Protein AF-A0A7S1EQN3-F1 (afdb_monomer_lite)

Secondary structure (DSSP, 8-state):
------HHHHHHHHHHHHHHHHHHHHHHHHHHTTSS-TTHHHHHS-HHHHHHHHHHHHHS------------------------------------S----HHHHHHHHHHHHHH--GGGHHHHHHHHT-TTT--HHHHHHHHHHHHHHHHHHHHHHHHHHHHHHHH--

Organism: NCBI:txid708627

pLDDT: mean 71.47, std 18.08, range [39.03, 96.0]

Radius of gyration: 30.52 Å; chains: 1; bounding box: 45×61×103 Å

Sequence (169 aa):
GRSRLPGNEIQSRREQLASKVTTELQEEKKMISREGDPDFWTRVIPVEEQENAIASELYIGRRQRNRTKIFGMSDVEETGERSTGRQRRQVNTTGKAYSSSMKDTRALIKSFRKFGTWDRIADILNDADLTEVFEKSEAVRILKEAYAEAEQALVRFDQEAAEKNAGDA

Structure (mmCIF, N/CA/C/O backbone):
data_AF-A0A7S1EQN3-F1
#
_entry.id   AF-A0A7S1EQN3-F1
#
loop_
_atom_site.group_PDB
_atom_site.id
_atom_site.type_symbol
_atom_site.label_atom_id
_atom_site.label_alt_id
_atom_site.label_comp_id
_atom_site.label_asym_id
_atom_site.label_entity_id
_atom_site.label_seq_id
_atom_site.pdbx_PDB_ins_code
_atom_site.Cartn_x
_atom_site.Cartn_y
_atom_site.Cartn_z
_atom_site.occupancy
_atom_site.B_iso_or_equiv
_atom_site.auth_seq_id
_atom_site.auth_comp_id
_atom_site.auth_asym_id
_atom_site.auth_atom_id
_atom_site.pdbx_PDB_model_num
ATOM 1 N N . GLY A 1 1 ? -3.578 10.537 67.014 1.00 39.94 1 GLY A N 1
ATOM 2 C CA . GLY A 1 1 ? -2.739 9.375 67.363 1.00 39.94 1 GLY A CA 1
ATOM 3 C C . GLY A 1 1 ? -2.548 8.517 66.132 1.00 39.94 1 GLY A C 1
ATOM 4 O O . GLY A 1 1 ? -3.533 8.200 65.482 1.00 39.94 1 GLY A O 1
ATOM 5 N N . ARG A 1 2 ? -1.303 8.201 65.759 1.00 48.19 2 ARG A N 1
ATOM 6 C CA . ARG A 1 2 ? -1.013 7.279 64.650 1.00 48.19 2 ARG A CA 1
ATOM 7 C C . ARG A 1 2 ? -1.133 5.848 65.177 1.00 48.19 2 ARG A C 1
ATOM 9 O O . ARG A 1 2 ? -0.262 5.410 65.923 1.00 48.19 2 ARG A O 1
ATOM 16 N N . SER A 1 3 ? -2.220 5.163 64.821 1.00 51.78 3 SER A N 1
ATOM 17 C CA . SER A 1 3 ? -2.428 3.748 65.144 1.00 51.78 3 SER A CA 1
ATOM 18 C C . SER A 1 3 ? -1.368 2.912 64.429 1.00 51.78 3 SER A C 1
ATOM 20 O O . SER A 1 3 ? -1.343 2.846 63.201 1.00 51.78 3 SER A O 1
ATOM 22 N N . ARG A 1 4 ? -0.449 2.321 65.197 1.00 59.97 4 ARG A N 1
ATOM 23 C CA . ARG A 1 4 ? 0.469 1.292 64.705 1.00 59.97 4 ARG A CA 1
ATOM 24 C C . ARG A 1 4 ? -0.335 -0.002 64.634 1.00 59.97 4 ARG A C 1
ATOM 26 O O . ARG A 1 4 ? -0.789 -0.476 65.670 1.00 59.97 4 ARG A O 1
ATOM 33 N N . LEU A 1 5 ? -0.541 -0.531 63.429 1.00 57.53 5 LEU A N 1
ATOM 34 C CA . LEU A 1 5 ? -1.134 -1.857 63.261 1.00 57.53 5 LEU A CA 1
ATOM 35 C C . LEU A 1 5 ? -0.257 -2.893 63.992 1.00 57.53 5 LEU A C 1
ATOM 37 O O . LEU A 1 5 ? 0.975 -2.777 63.942 1.00 57.53 5 LEU A O 1
ATOM 41 N N . PRO A 1 6 ? -0.857 -3.866 64.698 1.00 59.28 6 PRO A N 1
ATOM 42 C CA . PRO A 1 6 ? -0.114 -4.878 65.437 1.00 59.28 6 PRO A CA 1
ATOM 43 C C . PRO A 1 6 ? 0.750 -5.701 64.471 1.00 59.28 6 PRO A C 1
ATOM 45 O O . PRO A 1 6 ? 0.305 -6.088 63.391 1.00 59.28 6 PRO A O 1
ATOM 48 N N . GLY A 1 7 ? 2.003 -5.975 64.855 1.00 58.84 7 GLY A N 1
ATOM 49 C CA . GLY A 1 7 ? 3.016 -6.608 63.994 1.00 58.84 7 GLY A CA 1
ATOM 50 C C . GLY A 1 7 ? 2.598 -7.943 63.356 1.00 58.84 7 GLY A C 1
ATOM 51 O O . GLY A 1 7 ? 3.121 -8.298 62.300 1.00 58.84 7 GLY A O 1
ATOM 52 N N . ASN A 1 8 ? 1.604 -8.622 63.931 1.00 61.72 8 ASN A N 1
ATOM 53 C CA . ASN A 1 8 ? 1.061 -9.888 63.439 1.00 61.72 8 ASN A CA 1
ATOM 54 C C . ASN A 1 8 ? 0.286 -9.738 62.116 1.00 61.72 8 ASN A C 1
ATOM 56 O O . ASN A 1 8 ? 0.354 -10.615 61.259 1.00 61.72 8 ASN A O 1
ATOM 60 N N . GLU A 1 9 ? -0.397 -8.611 61.891 1.00 59.62 9 GLU A N 1
ATOM 61 C CA . GLU A 1 9 ? -1.127 -8.361 60.636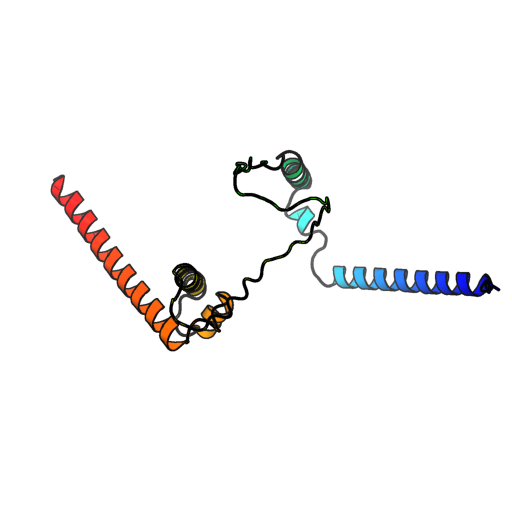 1.00 59.62 9 GLU A CA 1
ATOM 62 C C . GLU A 1 9 ? -0.169 -8.075 59.473 1.00 59.62 9 GLU A C 1
ATOM 64 O O . GLU A 1 9 ? -0.416 -8.457 58.328 1.00 59.62 9 GLU A O 1
ATOM 69 N N . ILE A 1 10 ? 0.968 -7.442 59.771 1.00 63.56 10 ILE A N 1
ATOM 70 C CA . ILE A 1 10 ? 2.017 -7.160 58.786 1.00 63.56 10 ILE A CA 1
ATOM 71 C C . ILE A 1 10 ? 2.721 -8.460 58.380 1.00 63.56 10 ILE A C 1
ATOM 73 O O . ILE A 1 10 ? 3.018 -8.642 57.199 1.00 63.56 10 ILE A O 1
ATOM 77 N N . GLN A 1 11 ? 2.963 -9.370 59.328 1.00 66.81 11 GLN A N 1
ATOM 78 C CA . GLN A 1 11 ? 3.532 -10.692 59.049 1.00 66.81 11 GLN A CA 1
ATOM 79 C C . GLN A 1 11 ? 2.575 -11.555 58.221 1.00 66.81 11 GLN A C 1
ATOM 81 O O . GLN A 1 11 ? 2.970 -12.033 57.161 1.00 66.81 11 GLN A O 1
ATOM 86 N N . SER A 1 12 ? 1.297 -11.635 58.605 1.00 73.25 12 SER A N 1
ATOM 87 C CA . SER A 1 12 ? 0.294 -12.394 57.846 1.00 73.25 12 SER A CA 1
ATOM 88 C C . SER A 1 12 ? 0.112 -11.857 56.422 1.00 73.25 12 SER A C 1
ATOM 90 O O . SER A 1 12 ? 0.058 -12.621 55.460 1.00 73.25 12 SER A O 1
ATOM 92 N N . ARG A 1 13 ? 0.116 -10.529 56.240 1.00 70.31 13 ARG A N 1
ATOM 93 C CA . ARG A 1 13 ? 0.047 -9.918 54.906 1.00 70.31 13 ARG A CA 1
ATOM 94 C C . ARG A 1 13 ? 1.302 -10.187 54.072 1.00 70.31 13 ARG A C 1
ATOM 96 O O . ARG A 1 13 ? 1.190 -10.362 52.863 1.00 70.31 13 ARG A O 1
ATOM 103 N N . ARG A 1 14 ? 2.489 -10.230 54.686 1.00 71.50 14 ARG A N 1
ATOM 104 C CA . ARG A 1 14 ? 3.738 -10.603 53.998 1.00 71.50 14 ARG A CA 1
ATOM 105 C C . ARG A 1 14 ? 3.730 -12.064 53.565 1.00 71.50 14 ARG A C 1
ATOM 107 O O . ARG A 1 14 ? 4.118 -12.339 52.438 1.00 71.50 14 ARG A O 1
ATOM 114 N N . GLU A 1 15 ? 3.241 -12.968 54.406 1.00 74.31 15 GLU A N 1
ATOM 115 C CA . GLU A 1 15 ? 3.103 -14.391 54.073 1.00 74.31 15 GLU A CA 1
ATOM 116 C C . GLU A 1 15 ? 2.073 -14.619 52.958 1.00 74.31 15 GLU A C 1
ATOM 118 O O . GLU A 1 15 ? 2.334 -15.379 52.028 1.00 74.31 15 GLU A O 1
ATOM 123 N N . GLN A 1 16 ? 0.949 -13.895 52.981 1.00 75.56 16 GLN A N 1
ATOM 124 C CA . GLN A 1 16 ? -0.057 -13.930 51.912 1.00 75.56 16 GLN A CA 1
ATOM 125 C C . GLN A 1 16 ? 0.446 -13.340 50.589 1.00 75.56 16 GLN A C 1
ATOM 127 O O . GLN A 1 16 ? 0.076 -13.814 49.519 1.00 75.56 16 GLN A O 1
ATOM 132 N N . LEU A 1 17 ? 1.267 -12.288 50.632 1.00 75.38 17 LEU A N 1
ATOM 133 C CA . LEU A 1 17 ? 1.892 -11.742 49.426 1.00 75.38 17 LEU A CA 1
ATOM 134 C C . LEU A 1 17 ? 2.973 -12.686 48.893 1.00 75.38 17 LEU A C 1
ATOM 136 O O . LEU A 1 17 ? 3.043 -12.897 47.689 1.00 75.38 17 LEU A O 1
ATOM 140 N N . ALA A 1 18 ? 3.764 -13.303 49.773 1.00 75.69 18 ALA A N 1
ATOM 141 C CA . ALA A 1 18 ? 4.765 -14.287 49.380 1.00 75.69 18 ALA A CA 1
ATOM 142 C C . ALA A 1 18 ? 4.127 -15.519 48.720 1.00 75.69 18 ALA A C 1
ATOM 144 O O . ALA A 1 18 ? 4.634 -15.981 47.703 1.00 75.69 18 ALA A O 1
ATOM 145 N N . SER A 1 19 ? 2.997 -16.017 49.236 1.00 76.25 19 SER A N 1
ATOM 146 C CA . SER A 1 19 ? 2.284 -17.152 48.633 1.00 76.25 19 SER A CA 1
ATOM 147 C C . SER A 1 19 ? 1.605 -16.810 47.302 1.00 76.25 19 SER A C 1
ATOM 149 O O . SER A 1 19 ? 1.556 -17.646 46.401 1.00 76.25 19 SER A O 1
ATOM 151 N N . LYS A 1 20 ? 1.128 -15.572 47.129 1.00 76.62 20 LYS A N 1
ATOM 152 C CA . LYS A 1 20 ? 0.624 -15.085 45.834 1.00 76.62 20 LYS A CA 1
ATOM 153 C C . LYS A 1 20 ? 1.736 -14.970 44.793 1.00 76.62 20 LYS A C 1
ATOM 155 O O . LYS A 1 20 ? 1.594 -15.487 43.697 1.00 76.62 20 LYS A O 1
ATOM 160 N N . VAL A 1 21 ? 2.885 -14.408 45.164 1.00 72.19 21 VAL A N 1
ATOM 161 C CA . VAL A 1 21 ? 4.034 -14.293 44.250 1.00 72.19 21 VAL A CA 1
ATOM 162 C C . VAL A 1 21 ? 4.571 -15.670 43.844 1.00 72.19 21 VAL A C 1
ATOM 164 O O . VAL A 1 21 ? 4.930 -15.875 42.689 1.00 72.19 21 VAL A O 1
ATOM 167 N N . THR A 1 22 ? 4.611 -16.649 44.755 1.00 73.00 22 THR A N 1
ATOM 168 C CA . THR A 1 22 ? 5.070 -18.002 44.397 1.00 73.00 22 THR A CA 1
ATOM 169 C C . THR A 1 22 ? 4.084 -18.747 43.503 1.00 73.00 22 THR A C 1
ATOM 171 O O . THR A 1 22 ? 4.523 -19.513 42.646 1.00 73.00 22 THR A O 1
ATOM 174 N N . THR A 1 23 ? 2.778 -18.529 43.674 1.00 71.94 23 THR A N 1
ATOM 175 C CA . THR A 1 23 ? 1.749 -19.131 42.813 1.00 71.94 23 THR A CA 1
ATOM 176 C C . THR A 1 23 ? 1.729 -18.492 41.425 1.00 71.94 23 THR A C 1
ATOM 178 O O . THR A 1 23 ? 1.778 -19.226 40.442 1.00 71.94 23 THR A O 1
ATOM 181 N N . GLU A 1 24 ? 1.815 -17.163 41.330 1.00 68.62 24 GLU A N 1
ATOM 182 C CA . GLU A 1 24 ? 1.936 -16.433 40.058 1.00 68.62 24 GLU A CA 1
ATOM 183 C C . GLU A 1 24 ? 3.192 -16.857 39.274 1.00 68.62 24 GLU A C 1
ATOM 185 O O . GLU A 1 24 ? 3.100 -17.194 38.096 1.00 68.62 24 GLU A O 1
ATOM 190 N N . LEU A 1 25 ? 4.352 -16.988 39.933 1.00 66.44 25 LEU A N 1
ATOM 191 C CA . LEU A 1 25 ? 5.582 -17.479 39.290 1.00 66.44 25 LEU A CA 1
ATOM 192 C C . LEU A 1 25 ? 5.474 -18.932 38.799 1.00 66.44 25 LEU A C 1
ATOM 194 O O . LEU A 1 25 ? 6.128 -19.315 37.827 1.00 66.44 25 LEU A O 1
ATOM 198 N N . GLN A 1 26 ? 4.695 -19.778 39.479 1.00 68.50 26 GLN A N 1
ATOM 199 C CA . GLN A 1 26 ? 4.456 -21.151 39.030 1.00 68.50 26 GLN A CA 1
ATOM 200 C C . GLN A 1 26 ? 3.495 -21.205 37.841 1.00 68.50 26 GLN A C 1
ATOM 202 O O . GLN A 1 26 ? 3.665 -22.058 36.968 1.00 68.50 26 GLN A O 1
ATOM 207 N N . GLU A 1 27 ? 2.50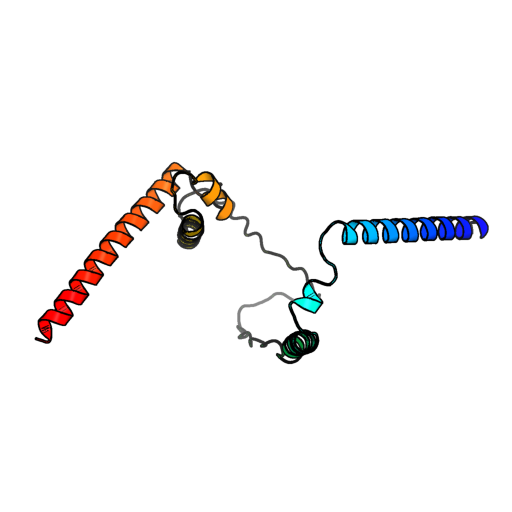4 -20.318 37.793 1.00 68.81 27 GLU A N 1
ATOM 208 C CA . GLU A 1 27 ? 1.584 -20.188 36.663 1.00 68.81 27 GLU A CA 1
ATOM 209 C C . GLU A 1 27 ? 2.281 -19.596 35.434 1.00 68.81 27 GLU A C 1
ATOM 211 O O . GLU A 1 27 ? 2.159 -20.168 34.354 1.00 68.81 27 GLU A O 1
ATOM 216 N N . GLU A 1 28 ? 3.114 -18.564 35.592 1.00 59.84 28 GLU A N 1
ATOM 217 C CA . GLU A 1 28 ? 3.955 -18.028 34.512 1.00 59.84 28 GLU A CA 1
ATOM 218 C C . GLU A 1 28 ? 4.901 -19.096 33.952 1.00 59.84 28 GLU A C 1
ATOM 220 O O . GLU A 1 28 ? 4.966 -19.294 32.740 1.00 59.84 28 GLU A O 1
ATOM 225 N N . LYS A 1 29 ? 5.568 -19.877 34.813 1.00 64.31 29 LYS A N 1
ATOM 226 C CA . LYS A 1 29 ? 6.409 -21.002 34.365 1.00 64.31 29 LYS A CA 1
ATOM 227 C C . LYS A 1 29 ? 5.623 -22.079 33.611 1.00 64.31 29 LYS A C 1
ATOM 229 O O . LYS A 1 29 ? 6.171 -22.698 32.703 1.00 64.31 29 LYS A O 1
ATOM 234 N N . LYS A 1 30 ? 4.359 -22.319 33.975 1.00 61.44 30 LYS A N 1
ATOM 235 C CA . LYS A 1 30 ? 3.469 -23.264 33.273 1.00 61.44 30 LYS A CA 1
ATOM 236 C C . LYS A 1 30 ? 2.928 -22.708 31.953 1.00 61.44 30 LYS A C 1
ATOM 238 O O . LYS A 1 30 ? 2.653 -23.488 31.047 1.00 61.44 30 LYS A O 1
ATOM 243 N N . MET A 1 31 ? 2.758 -21.392 31.844 1.00 58.69 31 MET A N 1
ATOM 244 C CA . MET A 1 31 ? 2.387 -20.722 30.594 1.00 58.69 31 MET A CA 1
ATOM 245 C C . MET A 1 31 ? 3.563 -20.749 29.610 1.00 58.69 31 MET A C 1
ATOM 247 O O . MET A 1 31 ? 3.379 -21.141 28.463 1.00 58.69 31 MET A O 1
ATOM 251 N N . ILE A 1 32 ? 4.783 -20.481 30.091 1.00 57.00 32 ILE A N 1
ATOM 252 C CA . ILE A 1 32 ? 6.020 -20.571 29.298 1.00 57.00 32 ILE A CA 1
ATOM 253 C C . ILE A 1 32 ? 6.253 -21.999 28.776 1.00 57.00 32 ILE A C 1
ATOM 255 O O . ILE A 1 32 ? 6.687 -22.169 27.646 1.00 57.00 32 ILE A O 1
ATOM 259 N N . SER A 1 33 ? 5.920 -23.044 29.544 1.00 59.03 33 SER A N 1
ATOM 260 C CA . SER A 1 33 ? 6.073 -24.435 29.082 1.00 59.03 33 SER A CA 1
ATOM 261 C C . SER A 1 33 ? 4.950 -24.943 28.170 1.00 59.03 33 SER A C 1
ATOM 263 O O . SER A 1 33 ? 5.074 -26.029 27.601 1.00 59.03 33 SER A O 1
ATOM 265 N N . ARG A 1 34 ? 3.852 -24.188 28.016 1.00 60.34 34 ARG A N 1
ATOM 266 C CA . ARG A 1 34 ? 2.770 -24.497 27.065 1.00 60.34 34 ARG A CA 1
ATOM 267 C C . ARG A 1 34 ? 2.985 -23.868 25.688 1.00 60.34 34 ARG A C 1
ATOM 269 O O . ARG A 1 34 ? 2.389 -24.349 24.726 1.00 60.34 34 ARG A O 1
ATOM 276 N N . GLU A 1 35 ? 3.841 -22.857 25.580 1.00 57.06 35 GLU A N 1
ATOM 277 C CA . GLU A 1 35 ? 4.096 -22.115 24.344 1.00 57.06 35 GLU A CA 1
ATOM 278 C C . GLU A 1 35 ? 5.575 -22.209 23.937 1.00 57.06 35 GLU A C 1
ATOM 280 O O . GLU A 1 35 ? 6.370 -21.309 24.175 1.00 57.06 35 GLU A O 1
ATOM 285 N N . GLY A 1 36 ? 5.932 -23.302 23.257 1.00 64.31 36 GLY A N 1
ATOM 286 C CA . GLY A 1 36 ? 7.179 -23.396 22.492 1.00 64.31 36 GLY A CA 1
ATOM 287 C C . GLY A 1 36 ? 8.408 -23.893 23.256 1.00 64.31 36 GLY A C 1
ATOM 288 O O . GLY A 1 36 ? 8.488 -23.855 24.479 1.00 64.31 36 GLY A O 1
ATOM 289 N N . ASP A 1 37 ? 9.357 -24.422 22.484 1.00 67.56 37 ASP A N 1
ATOM 290 C CA . ASP A 1 37 ? 10.642 -24.931 22.962 1.00 67.56 37 ASP A CA 1
ATOM 291 C C . ASP A 1 37 ? 11.462 -23.777 23.583 1.00 67.56 37 ASP A C 1
ATOM 293 O O . ASP A 1 37 ? 11.850 -22.856 22.853 1.00 67.56 37 ASP A O 1
ATOM 297 N N . PRO A 1 38 ? 11.717 -23.780 24.908 1.00 66.12 38 PRO A N 1
ATOM 298 C CA . PRO A 1 38 ? 12.433 -22.696 25.582 1.00 66.12 38 PRO A CA 1
ATOM 299 C C . PRO A 1 38 ? 13.887 -22.566 25.101 1.00 66.12 38 PRO A C 1
ATOM 301 O O . PRO A 1 38 ? 14.478 -21.495 25.236 1.00 66.12 38 PRO A O 1
ATOM 304 N N . ASP A 1 39 ? 14.430 -23.618 24.483 1.00 63.12 39 ASP A N 1
ATOM 305 C CA . ASP A 1 39 ? 15.793 -23.676 23.957 1.00 63.12 39 ASP A CA 1
ATOM 306 C C . ASP A 1 39 ? 15.852 -23.432 22.438 1.00 63.12 39 ASP A C 1
ATOM 308 O O . ASP A 1 39 ? 16.895 -23.582 21.796 1.00 63.12 39 ASP A O 1
ATOM 312 N N . PHE A 1 40 ? 14.739 -23.016 21.828 1.00 69.00 40 PHE A N 1
ATOM 313 C CA . PHE A 1 40 ? 14.689 -22.733 20.396 1.00 69.00 40 PHE A CA 1
ATOM 314 C C . PHE A 1 40 ? 15.732 -21.683 19.985 1.00 69.00 40 PHE A C 1
ATOM 316 O O . PHE A 1 40 ? 16.488 -21.880 19.035 1.00 69.00 40 PHE A O 1
ATOM 323 N N . TRP A 1 41 ? 15.821 -20.575 20.724 1.00 65.94 41 TRP A N 1
ATOM 324 C CA . TRP A 1 41 ? 16.704 -19.460 20.370 1.00 65.94 41 TRP A CA 1
ATOM 325 C C . TRP A 1 41 ? 18.184 -19.753 20.615 1.00 65.94 41 TRP A C 1
ATOM 327 O O . TRP A 1 41 ? 19.021 -19.315 19.829 1.00 65.94 41 TRP A O 1
ATOM 337 N N . THR A 1 42 ? 18.514 -20.533 21.647 1.00 67.12 42 THR A N 1
ATOM 338 C CA . THR A 1 42 ? 19.891 -20.981 21.915 1.00 67.12 42 THR A CA 1
ATOM 339 C C . THR A 1 42 ? 20.375 -21.992 20.876 1.00 67.12 42 THR A C 1
ATOM 341 O O . THR A 1 42 ? 21.573 -22.078 20.615 1.00 67.12 42 THR A O 1
ATOM 344 N N . ARG A 1 43 ? 19.456 -22.726 20.238 1.00 69.06 43 ARG A N 1
ATOM 345 C CA . ARG A 1 43 ? 19.756 -23.665 19.150 1.00 69.06 43 ARG A CA 1
ATOM 346 C C . ARG A 1 43 ? 19.841 -23.002 17.772 1.00 69.06 43 ARG A C 1
ATOM 348 O O . ARG A 1 43 ? 20.600 -23.469 16.927 1.00 69.06 43 ARG A O 1
ATOM 355 N N . VAL A 1 44 ? 19.049 -21.954 17.535 1.00 68.38 44 VAL A N 1
ATOM 356 C CA . VAL A 1 44 ? 18.986 -21.236 16.247 1.00 68.38 44 VAL A CA 1
ATOM 357 C C . VAL A 1 44 ? 20.074 -20.170 16.123 1.00 68.38 44 VAL A C 1
ATOM 359 O O . VAL A 1 44 ? 20.537 -19.919 15.014 1.00 68.38 44 VAL A O 1
ATOM 362 N N . ILE A 1 45 ? 20.503 -19.563 17.233 1.00 62.50 45 ILE A N 1
ATOM 363 C CA . ILE A 1 45 ? 21.553 -18.541 17.236 1.00 62.50 45 ILE A CA 1
ATOM 364 C C . ILE A 1 45 ? 22.629 -18.954 18.247 1.00 62.50 45 ILE A C 1
ATOM 366 O O . ILE A 1 45 ? 22.349 -18.930 19.450 1.00 62.50 45 ILE A O 1
ATOM 370 N N . PRO A 1 46 ? 23.845 -19.314 17.798 1.00 74.06 46 PRO A N 1
ATOM 371 C CA . PRO A 1 46 ? 24.966 -19.602 18.685 1.00 74.06 46 PRO A CA 1
ATOM 372 C C . PRO A 1 46 ? 25.206 -18.455 19.674 1.00 74.06 46 PRO A C 1
ATOM 374 O O . PRO A 1 46 ? 25.139 -17.282 19.307 1.00 74.06 46 PRO A O 1
ATOM 377 N N . VAL A 1 47 ? 25.501 -18.785 20.932 1.00 63.69 47 VAL A N 1
ATOM 378 C CA . VAL A 1 47 ? 25.639 -17.806 22.031 1.00 63.69 47 VAL A CA 1
ATOM 379 C C . VAL A 1 47 ? 26.675 -16.718 21.707 1.00 63.69 47 VAL A C 1
ATOM 381 O O . VAL A 1 47 ? 26.449 -15.543 21.981 1.00 63.69 47 VAL A O 1
ATOM 384 N N . GLU A 1 48 ? 27.753 -17.088 21.018 1.00 66.06 48 GLU A N 1
ATOM 385 C CA . GLU A 1 48 ? 28.815 -16.178 20.569 1.00 66.06 48 GLU A CA 1
ATOM 386 C C . GLU A 1 48 ? 28.305 -15.106 19.583 1.00 66.06 48 GLU A C 1
ATOM 388 O O . GLU A 1 48 ? 28.761 -13.962 19.597 1.00 66.06 48 GLU A O 1
ATOM 393 N N . GLU A 1 49 ? 27.317 -15.431 18.744 1.00 64.25 49 GLU A N 1
ATOM 394 C CA . GLU A 1 49 ? 26.695 -14.472 17.822 1.00 64.25 49 GLU A CA 1
ATOM 395 C C . GLU A 1 49 ? 25.692 -13.560 18.537 1.00 64.25 49 GLU A C 1
ATOM 397 O O . GLU A 1 49 ? 25.563 -12.387 18.180 1.00 64.25 49 GLU A O 1
ATOM 402 N N . GLN A 1 50 ? 25.030 -14.057 19.588 1.00 61.75 50 GLN A N 1
ATOM 403 C CA . GLN A 1 50 ? 24.136 -13.248 20.420 1.00 61.75 50 GLN A CA 1
ATOM 404 C C . GLN A 1 50 ? 24.916 -12.180 21.196 1.00 61.75 50 GLN A C 1
ATOM 406 O O . GLN A 1 50 ? 24.529 -11.010 21.202 1.00 61.75 50 GLN A O 1
ATOM 411 N N . GLU A 1 51 ? 26.045 -12.555 21.800 1.00 67.44 51 GLU A N 1
ATOM 412 C CA . GLU A 1 51 ? 26.913 -11.624 22.527 1.00 67.44 51 GLU A CA 1
ATOM 413 C C . GLU A 1 51 ? 27.506 -10.561 21.596 1.00 67.44 51 GLU A C 1
ATOM 415 O O . GLU A 1 51 ? 27.516 -9.375 21.935 1.00 67.44 51 GLU A O 1
ATOM 420 N N . ASN A 1 52 ? 27.908 -10.952 20.382 1.00 63.03 52 ASN A N 1
ATOM 421 C CA . ASN A 1 52 ? 28.392 -10.022 19.362 1.00 63.03 52 ASN A CA 1
ATOM 422 C C . ASN A 1 52 ? 27.294 -9.076 18.850 1.00 63.03 52 ASN A C 1
ATOM 424 O O . ASN A 1 52 ? 27.564 -7.892 18.634 1.00 63.03 52 ASN A O 1
ATOM 428 N N . ALA A 1 53 ? 26.053 -9.550 18.696 1.00 64.12 53 ALA A N 1
ATOM 429 C CA . ALA A 1 53 ? 24.921 -8.701 18.323 1.00 64.12 53 ALA A CA 1
ATOM 430 C C . ALA A 1 53 ? 24.642 -7.641 19.402 1.00 64.12 53 ALA A C 1
ATOM 432 O O . ALA A 1 53 ? 24.573 -6.449 19.089 1.00 64.12 53 ALA A O 1
ATOM 433 N N . ILE A 1 54 ? 24.592 -8.052 20.673 1.00 62.47 54 ILE A N 1
ATOM 434 C CA . ILE A 1 54 ? 24.396 -7.153 21.821 1.00 62.47 54 ILE A CA 1
ATOM 435 C C . ILE A 1 54 ? 25.556 -6.150 21.933 1.00 62.47 54 ILE A C 1
ATOM 437 O O . ILE A 1 54 ? 25.337 -4.951 22.125 1.00 62.47 54 ILE A O 1
ATOM 441 N N . ALA A 1 55 ? 26.797 -6.613 21.759 1.00 65.19 55 ALA A N 1
ATOM 442 C CA . ALA A 1 55 ? 27.978 -5.758 21.780 1.00 65.19 55 ALA A CA 1
ATOM 443 C C . ALA A 1 55 ? 27.978 -4.746 20.623 1.00 65.19 55 ALA A C 1
ATOM 445 O O . ALA A 1 55 ? 28.312 -3.579 20.831 1.00 65.19 55 ALA A O 1
ATOM 446 N N . SER A 1 56 ? 27.555 -5.150 19.421 1.00 61.19 56 SER A N 1
ATOM 447 C CA . SER A 1 56 ? 27.468 -4.252 18.264 1.00 61.19 56 SER A CA 1
ATOM 448 C C . SER A 1 56 ? 26.430 -3.140 18.463 1.00 61.19 56 SER A C 1
ATOM 450 O O . SER A 1 56 ? 26.685 -1.993 18.096 1.00 61.19 56 SER A O 1
ATOM 452 N N . GLU A 1 57 ? 25.305 -3.427 19.125 1.00 60.69 57 GLU A N 1
ATOM 453 C CA . GLU A 1 57 ? 24.287 -2.422 19.450 1.00 60.69 57 GLU A CA 1
ATOM 454 C C . GLU A 1 57 ? 24.762 -1.440 20.538 1.00 60.69 57 GLU A C 1
ATOM 456 O O . GLU A 1 57 ? 24.453 -0.247 20.481 1.00 60.69 57 GLU A O 1
ATOM 461 N N . LEU A 1 58 ? 25.576 -1.908 21.491 1.00 62.56 58 LEU A N 1
ATOM 462 C CA . LEU A 1 58 ? 26.211 -1.069 22.515 1.00 62.56 58 LEU A CA 1
ATOM 463 C C . LEU A 1 58 ? 27.348 -0.194 21.957 1.00 62.56 58 LEU A C 1
ATOM 465 O O . LEU A 1 58 ? 27.525 0.937 22.416 1.00 62.56 58 LEU A O 1
ATOM 469 N N . TYR A 1 59 ? 28.119 -0.695 20.984 1.00 57.50 59 TYR A N 1
ATOM 470 C CA . TYR A 1 59 ? 29.311 -0.016 20.456 1.00 57.50 59 TYR A CA 1
ATOM 471 C C . TYR A 1 59 ? 29.027 0.893 19.251 1.00 57.50 59 TYR A C 1
ATOM 473 O O . TYR A 1 59 ? 29.782 1.834 18.989 1.00 57.50 59 TYR A O 1
ATOM 481 N N . ILE A 1 60 ? 27.911 0.692 18.540 1.00 60.81 60 ILE A N 1
ATOM 482 C CA . ILE A 1 60 ? 27.412 1.659 17.554 1.00 60.81 60 ILE A CA 1
ATOM 483 C C . ILE A 1 60 ? 26.754 2.807 18.327 1.00 60.81 60 ILE A C 1
ATOM 485 O O . ILE A 1 60 ? 25.539 2.890 18.505 1.00 60.81 60 ILE A O 1
ATOM 489 N N . GLY A 1 61 ? 27.597 3.721 18.811 1.00 58.53 61 GLY A N 1
ATOM 490 C CA . GLY A 1 61 ? 27.163 4.960 19.437 1.00 58.53 61 GLY A CA 1
ATOM 491 C C . GLY A 1 61 ? 26.092 5.639 18.582 1.00 58.53 61 GLY A C 1
ATOM 492 O O . GLY A 1 61 ? 26.266 5.824 17.374 1.00 58.53 61 GLY A O 1
ATOM 493 N N . ARG A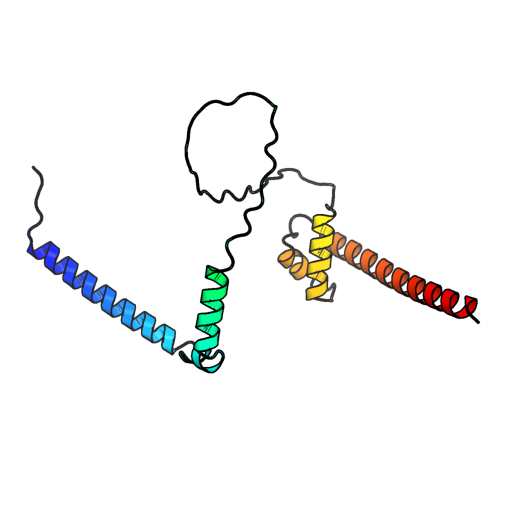 1 62 ? 24.959 5.990 19.209 1.00 62.34 62 ARG A N 1
ATOM 494 C CA . ARG A 1 62 ? 23.837 6.678 18.551 1.00 62.34 62 ARG A CA 1
A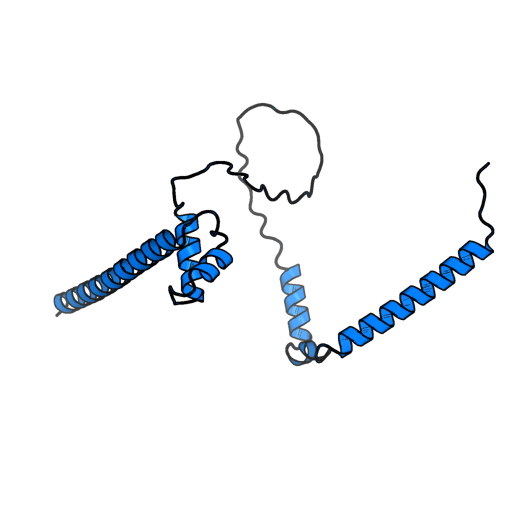TOM 495 C C . ARG A 1 62 ? 24.388 7.804 17.682 1.00 62.34 62 ARG A C 1
ATOM 497 O O . ARG A 1 62 ? 24.942 8.762 18.218 1.00 62.34 62 ARG A O 1
ATOM 504 N N . ARG A 1 63 ? 24.207 7.726 16.358 1.00 59.50 63 ARG A N 1
ATOM 505 C CA . ARG A 1 63 ? 24.486 8.847 15.449 1.00 59.50 63 ARG A CA 1
ATOM 506 C C . ARG A 1 63 ? 23.695 10.066 15.940 1.00 59.50 63 ARG A C 1
ATOM 508 O O . ARG A 1 63 ? 22.494 10.176 15.697 1.00 59.50 63 ARG A O 1
ATOM 515 N N . GLN A 1 64 ? 24.358 10.972 16.653 1.00 61.59 64 GLN A N 1
ATOM 516 C CA . GLN A 1 64 ? 23.801 12.260 17.048 1.00 61.59 64 GLN A CA 1
ATOM 517 C C . GLN A 1 64 ? 23.698 13.095 15.772 1.00 61.59 64 GLN A C 1
ATOM 519 O O . GLN A 1 64 ? 24.700 13.530 15.208 1.00 61.59 64 GLN A O 1
ATOM 524 N N . ARG A 1 65 ? 22.481 13.271 15.252 1.00 65.31 65 ARG A N 1
ATOM 525 C CA . ARG A 1 65 ? 22.245 14.247 14.186 1.00 65.31 65 ARG A CA 1
ATOM 526 C C . ARG A 1 65 ? 22.365 15.638 14.803 1.00 65.31 65 ARG A C 1
ATOM 528 O O . ARG A 1 65 ? 21.531 16.008 15.626 1.00 65.31 65 ARG A O 1
ATOM 535 N N . ASN A 1 66 ? 23.369 16.407 14.387 1.00 65.44 66 ASN A N 1
ATOM 536 C CA . ASN A 1 66 ? 23.456 17.824 14.729 1.00 65.44 66 ASN A CA 1
ATOM 537 C C . ASN A 1 66 ? 22.244 18.546 14.131 1.00 65.44 66 ASN A C 1
ATOM 539 O O . ASN A 1 66 ? 22.117 18.684 12.916 1.00 65.44 66 ASN A O 1
ATOM 543 N N . ARG A 1 67 ? 21.316 18.963 14.995 1.00 62.34 67 ARG A N 1
ATOM 544 C CA . ARG A 1 67 ? 20.164 19.780 14.618 1.00 62.34 67 ARG A CA 1
ATOM 545 C C . ARG A 1 67 ? 20.655 21.211 14.412 1.00 62.34 67 ARG A C 1
ATOM 547 O O . ARG A 1 67 ? 21.178 21.818 15.344 1.00 62.34 67 ARG A O 1
ATOM 554 N N . THR A 1 68 ? 20.494 21.750 13.208 1.00 61.66 68 THR A N 1
ATOM 555 C CA . THR A 1 68 ? 20.800 23.150 12.898 1.00 61.66 68 THR A CA 1
ATOM 556 C C . THR A 1 68 ? 19.931 24.048 13.784 1.00 61.66 68 THR A C 1
ATOM 558 O O . THR A 1 68 ? 18.702 23.960 13.741 1.00 61.66 68 THR A O 1
ATOM 561 N N . LYS A 1 69 ? 20.553 24.866 14.644 1.00 65.06 69 LYS A N 1
ATOM 562 C CA . LYS A 1 69 ? 19.840 25.861 15.456 1.00 65.06 69 LYS A CA 1
ATOM 563 C C . LYS A 1 69 ? 19.404 26.993 14.530 1.00 65.06 69 LYS A C 1
ATOM 565 O O . LYS A 1 69 ? 20.249 27.703 13.998 1.00 65.06 69 LYS A O 1
ATOM 570 N N . ILE A 1 70 ? 18.099 27.136 14.329 1.00 56.88 70 ILE A N 1
ATOM 571 C CA . ILE A 1 70 ? 17.527 28.305 13.662 1.00 56.88 70 ILE A CA 1
ATOM 572 C C . ILE A 1 70 ? 17.524 29.416 14.712 1.00 56.88 70 ILE A C 1
ATOM 574 O O . ILE A 1 70 ? 16.824 29.312 15.717 1.00 56.88 70 ILE A O 1
ATOM 578 N N . PHE A 1 71 ? 18.377 30.419 14.525 1.00 47.97 71 PHE A N 1
ATOM 579 C CA . PHE A 1 71 ? 18.392 31.619 15.353 1.00 47.97 71 PHE A CA 1
ATOM 580 C C . PHE A 1 71 ? 17.469 32.653 14.706 1.00 47.97 71 PHE A C 1
ATOM 582 O O . PHE A 1 71 ? 17.666 32.995 13.543 1.00 47.97 71 PHE A O 1
ATOM 589 N N . GLY A 1 72 ? 16.493 33.148 15.468 1.00 43.72 72 GLY A N 1
ATOM 590 C CA . GLY A 1 72 ? 15.740 34.353 15.121 1.00 43.72 72 GLY A CA 1
ATOM 591 C C . GLY A 1 72 ? 14.271 34.127 14.779 1.00 43.72 72 GLY A C 1
ATOM 592 O O . GLY A 1 72 ? 13.899 34.174 13.616 1.00 43.72 72 GLY A O 1
ATOM 593 N N . MET A 1 73 ? 13.443 33.947 15.810 1.00 43.47 73 MET A N 1
ATOM 594 C CA . MET A 1 73 ? 12.148 34.628 15.943 1.00 43.47 73 MET A CA 1
ATOM 595 C C . MET A 1 73 ? 11.681 34.488 17.401 1.00 43.47 73 MET A C 1
ATOM 597 O O . MET A 1 73 ? 11.158 33.456 17.803 1.00 43.47 73 MET A O 1
ATOM 601 N N . SER A 1 74 ? 12.054 35.516 18.171 1.00 44.28 74 SER A N 1
ATOM 602 C CA . SER A 1 74 ? 11.379 36.129 19.329 1.00 44.28 74 SER A CA 1
ATOM 603 C C . SER A 1 74 ? 10.508 35.274 20.265 1.00 44.28 74 SER A C 1
ATOM 605 O O . SER A 1 74 ? 9.458 34.773 19.872 1.00 44.28 74 SER A O 1
ATOM 607 N N . ASP A 1 75 ? 10.928 35.306 21.534 1.00 48.03 75 ASP A N 1
ATOM 608 C CA . ASP A 1 75 ? 10.119 35.391 22.757 1.00 48.03 75 ASP A CA 1
ATOM 609 C C . ASP A 1 75 ? 9.181 34.236 23.109 1.00 48.03 75 ASP A C 1
ATOM 611 O O . ASP A 1 75 ? 8.006 34.267 22.768 1.00 48.03 75 ASP A O 1
ATOM 615 N N . VAL A 1 76 ? 9.678 33.301 23.932 1.00 43.53 76 VAL A N 1
ATOM 616 C CA . VAL A 1 76 ? 8.992 32.883 25.171 1.00 43.53 76 VAL A CA 1
ATOM 617 C C . VAL A 1 76 ? 10.052 32.506 26.212 1.00 43.53 76 VAL A C 1
ATOM 619 O O . VAL A 1 76 ? 10.978 31.741 25.935 1.00 43.53 76 VAL A O 1
ATOM 622 N N . GLU A 1 77 ? 9.905 33.090 27.395 1.00 41.66 77 GLU A N 1
ATOM 623 C CA . GLU A 1 77 ? 10.716 32.904 28.589 1.00 41.66 77 GLU A CA 1
ATOM 624 C C . GLU A 1 77 ? 10.760 31.456 29.112 1.00 41.66 77 GLU A C 1
ATOM 626 O O . GLU A 1 77 ? 9.835 30.664 28.954 1.00 41.66 77 GLU A O 1
ATOM 631 N N . GLU A 1 78 ? 11.894 31.154 29.746 1.00 43.62 78 GLU A N 1
ATOM 632 C CA . GLU A 1 78 ? 12.012 30.489 31.047 1.00 43.62 78 GLU A CA 1
ATOM 633 C C . GLU A 1 78 ? 11.008 29.373 31.397 1.00 43.62 78 GLU A C 1
ATOM 635 O O . GLU A 1 78 ? 9.877 29.608 31.803 1.00 43.62 78 GLU A O 1
ATOM 640 N N . THR A 1 79 ? 11.468 28.121 31.350 1.00 39.03 79 THR A N 1
ATOM 641 C CA . THR A 1 79 ? 11.599 27.235 32.528 1.00 39.03 79 THR A CA 1
ATOM 642 C C . THR A 1 79 ? 11.958 25.823 32.066 1.00 39.03 79 THR A C 1
ATOM 644 O O . THR A 1 79 ? 11.413 25.268 31.112 1.00 39.03 79 THR A O 1
ATOM 647 N N . GLY A 1 80 ? 12.967 25.246 32.713 1.00 48.28 80 GLY A N 1
ATOM 648 C CA . GLY A 1 80 ? 13.435 23.905 32.413 1.00 48.28 80 GLY A CA 1
ATOM 649 C C . GLY A 1 80 ? 12.488 22.844 32.951 1.00 48.28 80 GLY A C 1
ATOM 650 O O . GLY A 1 80 ? 12.445 22.630 34.152 1.00 48.28 80 GLY A O 1
ATOM 651 N N . GLU A 1 81 ? 11.857 22.084 32.062 1.00 42.03 81 GLU A N 1
ATOM 652 C CA . GLU A 1 81 ? 11.338 20.756 32.385 1.00 42.03 81 GLU A CA 1
ATOM 653 C C . GLU A 1 81 ? 11.674 19.777 31.259 1.00 42.03 81 GLU A C 1
ATOM 655 O O . GLU A 1 81 ? 11.222 19.877 30.116 1.00 42.03 81 GLU A O 1
ATOM 660 N N . ARG A 1 82 ? 12.518 18.795 31.594 1.00 48.34 82 ARG A N 1
ATOM 661 C CA . ARG A 1 82 ? 12.809 17.626 30.761 1.00 48.34 82 ARG A CA 1
ATOM 662 C C . ARG A 1 82 ? 11.576 16.724 30.730 1.00 48.34 82 ARG A C 1
ATOM 664 O O . ARG A 1 82 ? 11.530 15.697 31.398 1.00 48.34 82 ARG A O 1
ATOM 671 N N . SER A 1 83 ? 10.591 17.089 29.920 1.00 41.31 83 SER A N 1
ATOM 672 C CA . SER A 1 83 ? 9.480 16.209 29.578 1.00 41.31 83 SER A CA 1
ATOM 673 C C . SER A 1 83 ? 9.941 15.209 28.517 1.00 41.31 83 SER A C 1
ATOM 675 O O . SER A 1 83 ? 9.968 15.488 27.320 1.00 41.31 83 SER A O 1
ATOM 677 N N . THR A 1 84 ? 10.308 14.004 28.956 1.00 49.84 84 THR A N 1
ATOM 678 C CA . THR A 1 84 ? 10.358 12.807 28.099 1.00 49.84 84 THR A CA 1
ATOM 679 C C . THR A 1 84 ? 8.943 12.255 27.899 1.00 49.84 84 THR A C 1
ATOM 681 O O . THR A 1 84 ? 8.677 11.068 28.032 1.00 49.84 84 THR A O 1
ATOM 684 N N . GLY A 1 85 ? 7.997 13.132 27.567 1.00 41.47 85 GLY A N 1
ATOM 685 C C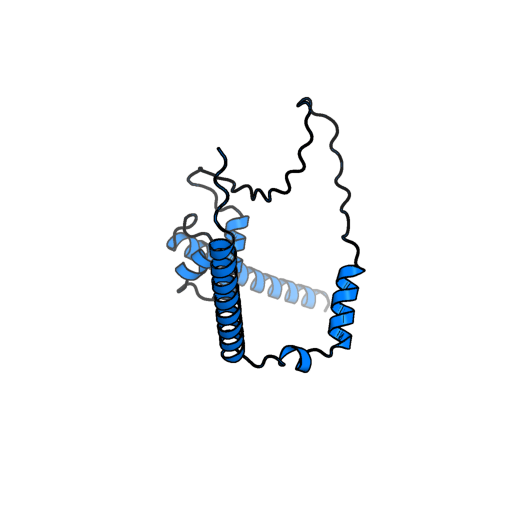A . GLY A 1 85 ? 6.677 12.751 27.103 1.00 41.47 85 GLY A CA 1
ATOM 686 C C . GLY A 1 85 ? 6.731 12.565 25.598 1.00 41.47 8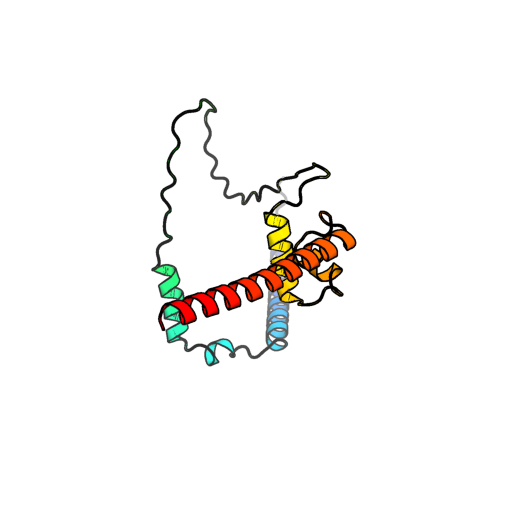5 GLY A C 1
ATOM 687 O O . GLY A 1 85 ? 6.850 13.531 24.848 1.00 41.47 85 GLY A O 1
ATOM 688 N N . ARG A 1 86 ? 6.628 11.318 25.136 1.00 51.91 86 ARG A N 1
ATOM 689 C CA . ARG A 1 86 ? 6.371 10.972 23.736 1.00 51.91 86 ARG A CA 1
ATOM 690 C C . ARG A 1 86 ? 4.959 11.451 23.375 1.00 51.91 86 ARG A C 1
ATOM 692 O O . ARG A 1 86 ? 4.051 10.647 23.204 1.00 51.91 86 ARG A O 1
ATOM 699 N N . GLN A 1 87 ? 4.765 12.763 23.264 1.00 43.94 87 GLN A N 1
ATOM 700 C CA . GLN A 1 87 ? 3.587 13.336 22.637 1.00 43.94 87 GLN A CA 1
ATOM 701 C C . GLN A 1 87 ? 3.707 13.045 21.144 1.00 43.94 87 GLN A C 1
ATOM 703 O O . GLN A 1 87 ? 4.266 13.814 20.362 1.00 43.94 87 GLN A O 1
ATOM 708 N N . ARG A 1 88 ? 3.188 11.880 20.739 1.00 53.00 88 ARG A N 1
ATOM 709 C CA . ARG A 1 88 ? 2.645 11.736 19.394 1.00 53.00 88 ARG A CA 1
ATOM 710 C C . ARG A 1 88 ? 1.627 12.862 19.268 1.00 53.00 88 ARG A C 1
ATOM 712 O O . ARG A 1 88 ? 0.545 12.771 19.837 1.00 53.00 88 ARG A O 1
ATOM 719 N N . ARG A 1 89 ? 1.999 13.941 18.577 1.00 44.00 89 ARG A N 1
ATOM 720 C CA . ARG A 1 89 ? 1.030 14.881 18.021 1.00 44.00 89 ARG A CA 1
ATOM 721 C C . ARG A 1 89 ? 0.134 14.043 17.115 1.00 44.00 89 ARG A C 1
ATOM 723 O O . ARG A 1 89 ? 0.480 13.788 15.965 1.00 44.00 89 ARG A O 1
ATOM 730 N N . GLN A 1 90 ? -0.975 13.560 17.666 1.00 48.28 90 GLN A N 1
ATOM 731 C CA . GLN A 1 90 ? -2.161 13.324 16.874 1.00 48.28 90 GLN A CA 1
ATOM 732 C C . GLN A 1 90 ? -2.521 14.698 16.334 1.00 48.28 90 GLN A C 1
ATOM 734 O O . GLN A 1 90 ? -2.961 15.594 17.053 1.00 48.28 90 GLN A O 1
ATOM 739 N N . VAL A 1 91 ? -2.148 14.906 15.077 1.00 46.59 91 VAL A N 1
ATOM 740 C CA . VAL A 1 91 ? -2.653 16.018 14.300 1.00 46.59 91 VAL A CA 1
ATOM 741 C C . VAL A 1 91 ? -4.128 15.697 14.119 1.00 46.59 91 VAL A C 1
ATOM 743 O O . VAL A 1 91 ? -4.499 14.922 13.247 1.00 46.59 91 VAL A O 1
ATOM 746 N N . ASN A 1 92 ? -4.952 16.240 15.011 1.00 41.59 92 ASN A N 1
ATOM 747 C CA . ASN A 1 92 ? -6.392 16.282 14.838 1.00 41.59 92 ASN A CA 1
ATOM 748 C C . ASN A 1 92 ? -6.670 17.265 13.697 1.00 41.59 92 ASN A C 1
ATOM 750 O O . ASN A 1 92 ? -7.013 18.422 13.936 1.00 41.59 92 ASN A O 1
ATOM 754 N N . THR A 1 93 ? -6.496 16.828 12.450 1.00 50.09 93 THR A N 1
ATOM 755 C CA . THR A 1 93 ? -7.110 17.493 11.299 1.00 50.09 93 THR A CA 1
ATOM 756 C C . THR A 1 93 ? -8.593 17.173 11.332 1.00 50.09 93 THR A C 1
ATOM 758 O O . THR A 1 93 ? -9.100 16.314 10.619 1.00 50.09 93 THR A O 1
ATOM 761 N N . THR A 1 94 ? -9.294 17.893 12.202 1.00 47.94 94 THR A N 1
ATOM 762 C CA . THR A 1 94 ? -10.720 18.168 12.060 1.00 47.94 94 THR A CA 1
ATOM 763 C C . THR A 1 94 ? -10.880 19.070 10.840 1.00 47.94 94 THR A C 1
ATOM 765 O O . THR A 1 94 ? -10.951 20.289 10.924 1.00 47.94 94 THR A O 1
ATOM 768 N N . GLY A 1 95 ? -10.841 18.449 9.667 1.00 39.66 95 GLY A N 1
ATOM 769 C CA . GLY A 1 95 ? -10.961 19.114 8.381 1.00 39.66 95 GLY A CA 1
ATOM 770 C C . GLY A 1 95 ? -11.516 18.119 7.385 1.00 39.66 95 GLY A C 1
ATOM 771 O O . GLY A 1 95 ? -10.768 17.405 6.729 1.00 39.66 95 GLY A O 1
ATOM 772 N N . LYS A 1 96 ? -12.845 18.033 7.330 1.00 41.66 96 LYS A N 1
ATOM 773 C CA . LYS A 1 96 ? -13.556 17.279 6.303 1.00 41.66 96 LYS A CA 1
ATOM 774 C C . LYS A 1 96 ? -13.141 17.771 4.912 1.00 41.66 96 LYS A C 1
ATOM 776 O O . LYS A 1 96 ? -13.289 18.953 4.621 1.00 41.66 96 LYS A O 1
ATOM 781 N N . ALA A 1 97 ? -12.799 16.788 4.085 1.00 49.03 97 ALA A N 1
ATOM 782 C CA . ALA A 1 97 ? -12.948 16.733 2.636 1.00 49.03 97 ALA A CA 1
ATOM 783 C C . ALA A 1 97 ? -11.992 17.568 1.758 1.00 49.03 97 ALA A C 1
ATOM 785 O O . ALA A 1 97 ? -11.768 18.756 1.964 1.00 49.03 97 ALA A O 1
ATOM 786 N N . TYR A 1 98 ? -11.546 16.897 0.689 1.00 42.38 98 TYR A N 1
ATOM 787 C CA . TYR A 1 98 ? -10.888 17.416 -0.516 1.00 42.38 98 TYR A CA 1
ATOM 788 C C . TYR A 1 98 ? -9.374 17.624 -0.465 1.00 42.38 98 TYR A C 1
ATOM 790 O O . TYR A 1 98 ? -8.861 18.707 -0.715 1.00 42.38 98 TYR A O 1
ATOM 798 N N . SER A 1 99 ? -8.642 16.535 -0.246 1.00 47.91 99 SER A N 1
ATOM 799 C CA . SER A 1 99 ? -7.481 16.188 -1.074 1.00 47.91 99 SER A CA 1
ATOM 800 C C . SER A 1 99 ? -7.011 14.817 -0.619 1.00 47.91 99 SER A C 1
ATOM 802 O O . SER A 1 99 ? -6.561 14.681 0.517 1.00 47.91 99 SER A O 1
ATOM 804 N N . SER A 1 100 ? -7.122 13.798 -1.472 1.00 61.78 100 SER A N 1
ATOM 805 C CA . SER A 1 100 ? -6.329 12.586 -1.297 1.00 61.78 100 SER A CA 1
ATOM 806 C C . SER A 1 100 ? -4.866 13.018 -1.292 1.00 61.78 100 SER A C 1
ATOM 808 O O . SER A 1 100 ? -4.273 13.259 -2.349 1.00 61.78 100 SER A O 1
ATOM 810 N N . SER A 1 101 ? -4.295 13.205 -0.104 1.00 79.88 101 SER A N 1
ATOM 811 C CA . SER A 1 101 ? -2.904 13.603 0.019 1.00 79.88 101 SER A CA 1
ATOM 812 C C . SER A 1 101 ? -2.084 12.548 -0.705 1.00 79.88 101 SER A C 1
ATOM 814 O O . SER A 1 101 ? -2.330 11.358 -0.527 1.00 79.88 101 SER A O 1
ATOM 816 N N . MET A 1 102 ? -1.083 12.939 -1.497 1.00 83.62 102 MET A N 1
ATOM 817 C CA . MET A 1 102 ? -0.169 11.979 -2.140 1.00 83.62 102 MET A CA 1
ATOM 818 C C . MET A 1 102 ? 0.368 10.925 -1.157 1.00 83.62 102 MET A C 1
ATOM 820 O O . MET A 1 102 ? 0.739 9.820 -1.549 1.00 83.62 102 MET A O 1
ATOM 824 N N . LYS A 1 103 ? 0.450 11.277 0.131 1.00 89.31 103 LYS A N 1
ATOM 825 C CA . LYS A 1 103 ? 0.803 10.364 1.215 1.00 89.31 103 LYS A CA 1
ATOM 826 C C . LYS A 1 103 ? -0.204 9.215 1.360 1.00 89.31 103 LYS A C 1
ATOM 828 O O . LYS A 1 103 ? 0.222 8.071 1.500 1.00 89.31 103 LYS A O 1
ATOM 833 N N . ASP A 1 104 ? -1.491 9.515 1.286 1.00 90.06 104 ASP A N 1
ATOM 834 C CA . ASP A 1 104 ? -2.593 8.571 1.459 1.00 90.06 104 ASP A CA 1
ATOM 835 C C . ASP A 1 104 ? -2.721 7.685 0.222 1.00 90.06 104 ASP A C 1
ATOM 837 O O . ASP A 1 104 ? -2.810 6.469 0.346 1.00 90.06 104 ASP A O 1
ATOM 841 N N . THR A 1 105 ? -2.572 8.248 -0.982 1.00 90.62 105 THR A N 1
ATOM 842 C CA . THR A 1 105 ? -2.513 7.462 -2.227 1.00 90.62 105 THR A CA 1
ATOM 843 C C . THR A 1 105 ? -1.331 6.488 -2.219 1.00 90.62 105 THR A C 1
ATOM 845 O O . THR A 1 105 ? -1.466 5.326 -2.599 1.00 90.62 105 THR A O 1
ATOM 848 N N . ARG A 1 106 ? -0.161 6.916 -1.722 1.00 92.19 106 ARG A N 1
ATOM 849 C CA . ARG A 1 106 ? 1.006 6.031 -1.551 1.00 92.19 106 ARG A CA 1
ATOM 850 C C . ARG A 1 106 ? 0.757 4.940 -0.513 1.00 92.19 106 ARG A C 1
ATOM 852 O O . ARG A 1 106 ? 1.172 3.803 -0.732 1.00 92.19 106 ARG A O 1
ATOM 859 N N . ALA A 1 107 ? 0.113 5.267 0.607 1.00 93.75 107 ALA A N 1
ATOM 860 C CA . ALA A 1 107 ? -0.254 4.287 1.627 1.00 93.75 107 ALA A CA 1
ATOM 861 C C . ALA A 1 107 ? -1.264 3.263 1.083 1.00 93.75 107 ALA A C 1
ATOM 863 O O . ALA A 1 107 ? -1.087 2.063 1.298 1.00 93.75 107 ALA A O 1
ATOM 864 N N . LEU A 1 108 ? -2.243 3.719 0.298 1.00 94.56 108 LEU A N 1
ATOM 865 C CA . LEU A 1 108 ? -3.225 2.884 -0.386 1.00 94.56 108 LEU A CA 1
ATOM 866 C C . LEU A 1 108 ? -2.553 1.910 -1.363 1.00 94.56 108 LEU A C 1
ATOM 868 O O . LEU A 1 108 ? -2.764 0.705 -1.263 1.00 94.56 108 LEU A O 1
ATOM 872 N N . ILE A 1 109 ? -1.677 2.401 -2.247 1.00 94.38 109 ILE A N 1
ATOM 873 C CA . ILE A 1 109 ? -0.938 1.560 -3.207 1.00 94.38 109 ILE A CA 1
ATOM 874 C C . ILE A 1 109 ? -0.026 0.562 -2.479 1.00 94.38 109 ILE A C 1
ATOM 876 O O . ILE A 1 109 ? 0.065 -0.606 -2.862 1.00 94.38 109 ILE A O 1
ATOM 880 N N . LYS A 1 110 ? 0.651 0.991 -1.406 1.00 95.19 110 LYS A N 1
ATOM 881 C CA . LYS A 1 110 ? 1.527 0.114 -0.615 1.00 95.19 110 LYS A CA 1
ATOM 882 C C . LYS A 1 110 ? 0.746 -1.027 0.032 1.00 95.19 110 LYS A C 1
ATOM 884 O O . LYS A 1 110 ? 1.233 -2.155 0.046 1.00 95.19 110 LYS A O 1
ATOM 889 N N . SER A 1 111 ? -0.437 -0.731 0.552 1.00 96.00 111 SER A N 1
ATOM 890 C CA . SER A 1 111 ? -1.312 -1.724 1.173 1.00 96.00 111 SER A CA 1
ATOM 891 C C . SER A 1 111 ? -1.906 -2.637 0.103 1.00 96.00 111 SER A C 1
ATOM 893 O O . SER A 1 111 ? -1.814 -3.853 0.229 1.00 96.00 111 SER A O 1
ATOM 895 N N . PHE A 1 112 ? -2.356 -2.088 -1.031 1.00 95.75 112 PHE A N 1
ATOM 896 C CA . PHE A 1 112 ? -2.816 -2.864 -2.186 1.00 95.75 112 PHE A CA 1
ATOM 897 C C . PHE A 1 112 ? -1.781 -3.895 -2.660 1.00 95.75 112 PHE A C 1
ATOM 899 O O . PHE A 1 112 ? -2.138 -5.047 -2.894 1.00 95.75 112 PHE A O 1
ATOM 906 N N . ARG A 1 113 ? -0.486 -3.549 -2.695 1.00 94.75 113 ARG A N 1
ATOM 907 C CA . ARG A 1 113 ? 0.595 -4.499 -3.034 1.00 94.75 113 ARG A CA 1
ATOM 908 C C . ARG A 1 113 ? 0.676 -5.721 -2.112 1.00 94.75 113 ARG A C 1
ATOM 910 O O . ARG A 1 113 ? 1.213 -6.736 -2.540 1.00 94.75 113 ARG A O 1
ATOM 917 N N . LYS A 1 114 ? 0.185 -5.640 -0.870 1.00 94.19 114 LYS A N 1
ATOM 918 C CA . LYS A 1 114 ? 0.152 -6.783 0.058 1.00 94.19 114 LYS A CA 1
ATOM 919 C C . LYS A 1 114 ? -0.967 -7.771 -0.280 1.00 94.19 114 LYS A C 1
ATOM 921 O O . LYS A 1 114 ? -0.793 -8.967 -0.081 1.00 94.19 114 LYS A O 1
ATOM 926 N N . PHE A 1 115 ? -2.108 -7.274 -0.762 1.00 93.56 115 PHE A N 1
ATOM 927 C CA . PHE A 1 115 ? -3.308 -8.084 -1.012 1.00 93.56 115 PHE A CA 1
ATOM 928 C C . PHE A 1 115 ? -3.466 -8.500 -2.480 1.00 93.56 115 PHE A C 1
ATOM 930 O O . PHE A 1 115 ? -4.065 -9.536 -2.757 1.00 93.56 115 PHE A O 1
ATOM 937 N N . GLY A 1 116 ? -2.969 -7.688 -3.417 1.00 88.88 116 GLY A N 1
ATOM 938 C CA . GLY A 1 116 ? -2.932 -7.973 -4.854 1.00 88.88 116 GLY A CA 1
ATOM 939 C C . GLY A 1 116 ? -4.288 -8.037 -5.565 1.00 88.88 116 GLY A C 1
ATOM 940 O O . GLY A 1 116 ? -4.325 -8.329 -6.754 1.00 88.88 116 GLY A O 1
ATOM 941 N N . THR A 1 117 ? -5.403 -7.789 -4.872 1.00 92.50 117 THR A N 1
ATOM 942 C CA . THR A 1 117 ? -6.765 -7.940 -5.412 1.00 92.50 117 THR A CA 1
ATOM 943 C C . THR A 1 117 ? -7.679 -6.812 -4.937 1.00 92.50 117 THR A C 1
ATOM 945 O O . THR A 1 117 ? -7.608 -6.385 -3.785 1.00 92.50 117 THR A O 1
ATOM 948 N N . TRP A 1 118 ? -8.548 -6.317 -5.825 1.00 91.88 118 TRP A N 1
ATOM 949 C CA . TRP A 1 118 ? -9.489 -5.223 -5.521 1.00 91.88 118 TRP A CA 1
ATOM 950 C C . TRP A 1 118 ? -10.669 -5.683 -4.656 1.00 91.88 118 TRP A C 1
ATOM 952 O O . TRP A 1 118 ? -11.283 -4.869 -3.971 1.00 91.88 118 TRP A O 1
ATOM 962 N N . ASP A 1 119 ? -10.968 -6.983 -4.655 1.00 93.38 119 ASP A N 1
ATOM 963 C CA . ASP A 1 119 ? -12.089 -7.567 -3.906 1.00 93.38 119 ASP A CA 1
ATOM 964 C C . ASP A 1 119 ? -11.933 -7.375 -2.391 1.00 93.38 119 ASP A C 1
ATOM 966 O O . ASP A 1 119 ? -12.913 -7.281 -1.654 1.00 93.38 119 ASP A O 1
ATOM 970 N N . ARG A 1 120 ? -10.686 -7.238 -1.924 1.00 94.50 120 ARG A N 1
ATOM 971 C CA . ARG A 1 120 ? -10.331 -7.006 -0.518 1.00 94.50 120 ARG A CA 1
ATOM 972 C C . ARG A 1 120 ? -10.171 -5.526 -0.177 1.00 94.50 120 ARG A C 1
ATOM 974 O O . ARG A 1 120 ? -9.415 -5.179 0.726 1.00 94.50 120 ARG A O 1
ATOM 981 N N . ILE A 1 121 ? -10.871 -4.626 -0.877 1.00 95.44 121 ILE A N 1
ATOM 982 C CA . ILE A 1 121 ? -10.710 -3.176 -0.669 1.00 95.44 121 ILE A CA 1
ATOM 983 C C . ILE A 1 121 ? -10.961 -2.745 0.780 1.00 95.44 121 ILE A C 1
ATOM 985 O O . ILE A 1 121 ? -10.293 -1.847 1.279 1.00 95.44 121 ILE A O 1
ATOM 989 N N . ALA A 1 122 ? -11.887 -3.407 1.478 1.00 94.38 122 ALA A N 1
ATOM 990 C CA . ALA A 1 122 ? -12.145 -3.129 2.886 1.00 94.38 122 ALA A CA 1
ATOM 991 C C . ALA A 1 122 ? -10.911 -3.424 3.756 1.00 94.38 122 ALA A C 1
ATOM 993 O O . ALA A 1 122 ? -10.533 -2.591 4.576 1.00 94.38 122 ALA A O 1
ATOM 994 N N . ASP A 1 123 ? -10.248 -4.558 3.526 1.00 95.81 123 ASP A N 1
ATOM 995 C CA . ASP A 1 123 ? -9.039 -4.952 4.255 1.00 95.81 123 ASP A CA 1
ATOM 996 C C . ASP A 1 123 ? -7.854 -4.047 3.903 1.00 95.81 123 ASP A C 1
ATOM 998 O O . ASP A 1 123 ? -7.078 -3.671 4.777 1.00 95.81 123 ASP A O 1
ATOM 1002 N N . ILE A 1 124 ? -7.752 -3.638 2.635 1.00 95.69 124 ILE A N 1
ATOM 1003 C CA . ILE A 1 124 ? -6.731 -2.697 2.159 1.00 95.69 124 ILE A CA 1
ATOM 1004 C C . ILE A 1 124 ? -6.882 -1.333 2.843 1.00 95.69 124 ILE A C 1
ATOM 1006 O O . ILE A 1 124 ? -5.886 -0.758 3.280 1.00 95.69 124 ILE A O 1
ATOM 1010 N N . LEU A 1 125 ? -8.108 -0.812 2.947 1.00 95.44 125 LEU A N 1
ATOM 1011 C CA . LEU A 1 125 ? -8.376 0.462 3.620 1.00 95.44 125 LEU A CA 1
ATOM 1012 C C . LEU A 1 125 ? -8.129 0.378 5.129 1.00 95.44 125 LEU A C 1
ATOM 1014 O O . LEU A 1 125 ? -7.619 1.337 5.704 1.00 95.44 125 LEU A O 1
ATOM 1018 N N . ASN A 1 126 ? -8.437 -0.763 5.751 1.00 95.56 126 ASN A N 1
ATOM 1019 C CA . ASN A 1 126 ? -8.124 -1.020 7.157 1.00 95.56 126 ASN A CA 1
ATOM 1020 C C . ASN A 1 126 ? -6.605 -1.059 7.406 1.00 95.56 126 ASN A C 1
ATOM 1022 O O . ASN A 1 126 ? -6.121 -0.410 8.325 1.00 95.56 126 ASN A O 1
ATOM 1026 N N . ASP A 1 127 ? -5.841 -1.784 6.582 1.00 94.50 127 ASP A N 1
ATOM 1027 C CA . ASP A 1 127 ? -4.375 -1.882 6.705 1.00 94.50 127 ASP A CA 1
ATOM 1028 C C . ASP A 1 127 ? -3.671 -0.540 6.440 1.00 94.50 127 ASP A C 1
ATOM 1030 O O . ASP A 1 127 ? -2.642 -0.243 7.050 1.00 94.50 127 ASP A O 1
ATOM 1034 N N . ALA A 1 128 ? -4.236 0.286 5.556 1.00 92.69 128 ALA A N 1
ATOM 1035 C CA . ALA A 1 128 ? -3.715 1.612 5.248 1.00 92.69 128 ALA A CA 1
ATOM 1036 C C . ALA A 1 128 ? -4.108 2.693 6.273 1.00 92.69 128 ALA A C 1
ATOM 1038 O O . ALA A 1 128 ? -3.558 3.792 6.195 1.00 92.69 128 ALA A O 1
ATOM 1039 N N . ASP A 1 129 ? -5.023 2.394 7.203 1.00 93.88 129 ASP A N 1
ATOM 1040 C CA . ASP A 1 129 ? -5.649 3.360 8.122 1.00 93.88 129 ASP A CA 1
ATOM 1041 C C . ASP A 1 129 ? -6.366 4.506 7.371 1.00 93.88 129 ASP A C 1
ATOM 1043 O O . ASP A 1 129 ? -6.203 5.688 7.667 1.00 93.88 129 ASP A O 1
ATOM 1047 N N . LEU A 1 130 ? -7.119 4.148 6.319 1.00 92.06 130 LEU A N 1
ATOM 1048 C CA . LEU A 1 130 ? -7.764 5.082 5.380 1.00 92.06 130 LEU A CA 1
ATOM 1049 C C . LEU A 1 130 ? -9.287 4.907 5.264 1.00 92.06 130 LEU A C 1
ATOM 1051 O O . LEU A 1 130 ? -9.908 5.442 4.345 1.00 92.06 130 LEU A O 1
ATOM 1055 N N . THR A 1 131 ? -9.907 4.172 6.183 1.00 90.88 131 THR A N 1
ATOM 1056 C CA . THR A 1 131 ? -11.354 3.889 6.183 1.00 90.88 131 THR A CA 1
ATOM 1057 C C . THR A 1 131 ? -12.235 5.132 6.276 1.00 90.88 131 THR A C 1
ATOM 1059 O O . THR A 1 131 ? -13.327 5.144 5.715 1.00 90.88 131 THR A O 1
ATOM 1062 N N . GLU A 1 132 ? -11.770 6.172 6.969 1.00 89.19 132 GLU A N 1
ATOM 1063 C CA . GLU A 1 132 ? -12.482 7.449 7.113 1.00 89.19 132 GLU A CA 1
ATOM 1064 C C . GLU A 1 132 ? -12.160 8.444 5.987 1.00 89.19 132 GLU A C 1
ATOM 1066 O O . GLU A 1 132 ? -12.851 9.452 5.833 1.00 89.19 132 GLU A O 1
ATOM 1071 N N . VAL A 1 133 ? -11.103 8.175 5.212 1.00 86.81 133 VAL A N 1
ATOM 1072 C CA . VAL A 1 133 ? -10.571 9.084 4.186 1.00 86.81 133 VAL A CA 1
ATOM 1073 C C . VAL A 1 133 ? -11.127 8.752 2.808 1.00 86.81 133 VAL A C 1
ATOM 1075 O O . VAL A 1 133 ? -11.522 9.662 2.083 1.00 86.81 133 VAL A O 1
ATOM 1078 N N . PHE A 1 134 ? -11.162 7.468 2.446 1.00 85.75 134 PHE A N 1
ATOM 1079 C CA . PHE A 1 134 ? -11.625 7.020 1.136 1.00 85.75 134 PHE A CA 1
ATOM 1080 C C . PHE A 1 134 ? -12.941 6.265 1.224 1.00 85.75 134 PHE A C 1
ATOM 1082 O O . PHE A 1 134 ? -13.095 5.318 1.999 1.00 85.75 134 PHE A O 1
ATOM 1089 N N . GLU A 1 135 ? -13.852 6.595 0.313 1.00 91.81 135 GLU A N 1
ATOM 1090 C CA . GLU A 1 135 ? -14.933 5.679 -0.009 1.00 91.81 135 GLU A CA 1
ATOM 1091 C C . GLU A 1 135 ? -14.367 4.452 -0.746 1.00 91.81 135 GLU A C 1
ATOM 1093 O O . GLU A 1 135 ? -13.439 4.554 -1.553 1.00 91.81 135 GLU A O 1
ATOM 1098 N N . LYS A 1 136 ? -14.940 3.266 -0.505 1.00 92.75 136 LYS A N 1
ATOM 1099 C CA . LYS A 1 136 ? -14.498 2.016 -1.153 1.00 92.75 136 LYS A CA 1
ATOM 1100 C C . LYS A 1 136 ? -14.501 2.121 -2.682 1.00 92.75 136 LYS A C 1
ATOM 1102 O O . LYS A 1 136 ? -13.584 1.629 -3.332 1.00 92.75 136 LYS A O 1
ATOM 1107 N N . SER A 1 137 ? -15.528 2.755 -3.246 1.00 92.31 137 SER A N 1
ATOM 1108 C CA . SER A 1 137 ? -15.696 2.963 -4.689 1.00 92.31 137 SER A CA 1
ATOM 1109 C C . SER A 1 137 ? -14.575 3.834 -5.274 1.00 92.31 137 SER A C 1
ATOM 1111 O O . SER A 1 137 ? -13.968 3.480 -6.287 1.00 92.31 137 SER A O 1
ATOM 1113 N N . GLU A 1 138 ? -14.242 4.929 -4.593 1.00 91.38 138 GLU A N 1
ATOM 1114 C CA . GLU A 1 138 ? -13.169 5.844 -4.967 1.00 91.38 138 GLU A CA 1
ATOM 1115 C C . GLU A 1 138 ? -11.793 5.177 -4.879 1.00 91.38 138 GLU A C 1
ATOM 1117 O O . GLU A 1 138 ? -11.000 5.275 -5.817 1.00 91.38 138 GLU A O 1
ATOM 1122 N N . ALA A 1 139 ? -11.531 4.437 -3.798 1.00 91.44 139 ALA A N 1
ATOM 1123 C CA . ALA A 1 139 ? -10.279 3.712 -3.620 1.00 91.44 139 ALA A CA 1
ATOM 1124 C C . ALA A 1 139 ? -10.049 2.688 -4.744 1.00 91.44 139 ALA A C 1
ATOM 1126 O O . ALA A 1 139 ? -8.948 2.606 -5.287 1.00 91.44 139 ALA A O 1
ATOM 1127 N N . VAL A 1 140 ? -11.093 1.952 -5.148 1.00 94.88 140 VAL A N 1
ATOM 1128 C CA . VAL A 1 140 ? -11.018 1.026 -6.292 1.00 94.88 140 VAL A CA 1
ATOM 1129 C C . VAL A 1 140 ? -10.726 1.771 -7.590 1.00 94.88 140 VAL A C 1
ATOM 1131 O O . VAL A 1 140 ? -9.912 1.296 -8.381 1.00 94.88 140 VAL A O 1
ATOM 1134 N N . ARG A 1 141 ? -11.359 2.927 -7.825 1.00 94.06 141 ARG A N 1
ATOM 1135 C CA . ARG A 1 141 ? -11.106 3.731 -9.029 1.00 94.06 141 ARG A CA 1
ATOM 1136 C C . ARG A 1 141 ? -9.640 4.158 -9.112 1.00 94.06 141 ARG A C 1
ATOM 1138 O O . ARG A 1 141 ? -9.000 3.879 -10.119 1.00 94.06 141 ARG A O 1
ATOM 1145 N N . ILE A 1 142 ? -9.103 4.748 -8.043 1.00 92.25 142 ILE A N 1
ATOM 1146 C CA . ILE A 1 142 ? -7.704 5.206 -7.973 1.00 92.25 142 ILE A CA 1
ATOM 1147 C C . ILE A 1 142 ? -6.740 4.047 -8.232 1.00 92.25 142 ILE A C 1
ATOM 1149 O O . ILE A 1 142 ? -5.778 4.171 -8.984 1.00 92.25 142 ILE A O 1
ATOM 1153 N N . LEU A 1 143 ? -7.005 2.903 -7.606 1.00 94.00 143 LEU A N 1
ATOM 1154 C CA . LEU A 1 143 ? -6.177 1.714 -7.741 1.00 94.00 143 LEU A CA 1
ATOM 1155 C C . LEU A 1 143 ? -6.191 1.146 -9.172 1.00 94.00 143 LEU A C 1
ATOM 1157 O O . LEU A 1 143 ? -5.141 0.748 -9.672 1.00 94.00 143 LEU A O 1
ATOM 1161 N N . LYS A 1 144 ? -7.344 1.163 -9.852 1.00 94.50 144 LYS A N 1
ATOM 1162 C CA . LYS A 1 144 ? -7.455 0.767 -11.265 1.00 94.50 144 LYS A CA 1
ATOM 1163 C C . LYS A 1 144 ? -6.749 1.741 -12.205 1.00 94.50 144 LYS A C 1
ATOM 1165 O O . LYS A 1 144 ? -6.070 1.296 -13.123 1.00 94.50 144 LYS A O 1
ATOM 1170 N N . GLU A 1 145 ? -6.891 3.044 -11.974 1.00 93.75 145 GLU A N 1
ATOM 1171 C CA . GLU A 1 145 ? -6.201 4.077 -12.757 1.00 93.75 145 GLU A CA 1
ATOM 1172 C C . GLU A 1 145 ? -4.679 3.932 -12.631 1.00 93.75 145 GLU A C 1
ATOM 1174 O O . GLU A 1 145 ? -3.986 3.854 -13.643 1.00 93.75 145 GLU A O 1
ATOM 1179 N N . ALA A 1 146 ? -4.168 3.775 -11.406 1.00 91.75 146 ALA A N 1
ATOM 1180 C CA . ALA A 1 146 ? -2.742 3.563 -11.158 1.00 91.75 146 ALA A CA 1
ATOM 1181 C C . ALA A 1 146 ? -2.209 2.276 -11.812 1.00 91.75 146 ALA A C 1
ATOM 1183 O O . ALA A 1 146 ? -1.065 2.230 -12.261 1.00 91.75 146 ALA A O 1
ATOM 1184 N N . TYR A 1 147 ? -3.027 1.223 -11.870 1.00 93.00 147 TYR A N 1
ATOM 1185 C CA . TYR A 1 147 ? -2.662 -0.026 -12.535 1.00 93.00 147 TYR A CA 1
ATOM 1186 C C . TYR A 1 147 ? -2.583 0.132 -14.055 1.00 93.00 147 TYR A C 1
ATOM 1188 O O . TYR A 1 147 ? -1.586 -0.258 -14.653 1.00 93.00 147 TYR A O 1
ATOM 1196 N N . ALA A 1 148 ? -3.585 0.769 -14.664 1.00 93.31 148 ALA A N 1
ATOM 1197 C CA . ALA A 1 148 ? -3.584 1.048 -16.097 1.00 93.31 148 ALA A CA 1
ATOM 1198 C C . ALA A 1 148 ? -2.407 1.953 -16.505 1.00 93.31 148 ALA A C 1
ATOM 1200 O O . ALA A 1 148 ? -1.779 1.735 -17.539 1.00 93.31 148 ALA A O 1
ATOM 1201 N N . GLU A 1 149 ? -2.069 2.949 -15.682 1.00 93.69 149 GLU A N 1
ATOM 1202 C CA . GLU A 1 149 ? -0.903 3.806 -15.911 1.00 93.69 149 GLU A CA 1
ATOM 1203 C C . GLU A 1 149 ? 0.411 3.013 -15.824 1.00 93.69 149 GLU A C 1
ATOM 1205 O O . GLU A 1 149 ? 1.301 3.195 -16.657 1.00 93.69 149 GLU A O 1
ATOM 1210 N N . ALA A 1 150 ? 0.521 2.081 -14.872 1.00 92.19 150 ALA A N 1
ATOM 1211 C CA . ALA A 1 150 ? 1.680 1.200 -14.760 1.00 92.19 150 ALA A CA 1
ATOM 1212 C C . ALA A 1 150 ? 1.829 0.264 -15.974 1.00 92.19 150 ALA A C 1
ATOM 1214 O O . ALA A 1 150 ? 2.943 0.083 -16.464 1.00 92.19 150 ALA A O 1
ATOM 1215 N N . GLU A 1 151 ? 0.730 -0.290 -16.498 1.00 93.19 151 GLU A N 1
ATOM 1216 C CA . GLU A 1 151 ? 0.750 -1.095 -17.728 1.00 93.19 151 GLU A CA 1
ATOM 1217 C C . GLU A 1 151 ? 1.223 -0.274 -18.934 1.00 93.19 151 GLU A C 1
ATOM 1219 O O . GLU A 1 151 ? 2.091 -0.714 -19.688 1.00 93.19 151 GLU A O 1
ATOM 1224 N N . GLN A 1 152 ? 0.716 0.951 -19.095 1.00 94.62 152 GLN A N 1
ATOM 1225 C CA . GLN A 1 152 ? 1.152 1.841 -20.175 1.00 94.62 152 GLN A CA 1
ATOM 1226 C C . GLN A 1 152 ? 2.628 2.231 -20.049 1.00 94.62 152 GLN A C 1
ATOM 1228 O O . GLN A 1 152 ? 3.324 2.330 -21.060 1.00 94.62 152 GLN A O 1
ATOM 1233 N N . ALA A 1 153 ? 3.116 2.449 -18.826 1.00 93.00 153 ALA A N 1
ATOM 1234 C CA . ALA A 1 153 ? 4.517 2.767 -18.578 1.00 93.00 153 ALA A CA 1
ATOM 1235 C C . ALA A 1 153 ? 5.449 1.613 -18.977 1.00 93.00 153 ALA A C 1
ATOM 1237 O O . ALA A 1 153 ? 6.508 1.868 -19.548 1.00 93.00 153 ALA A O 1
ATOM 1238 N N . LEU A 1 154 ? 5.045 0.359 -18.740 1.00 93.06 154 LEU A N 1
ATOM 1239 C CA . LEU A 1 154 ? 5.802 -0.819 -19.176 1.00 93.06 154 LEU A CA 1
ATOM 1240 C C . LEU A 1 154 ? 5.872 -0.916 -20.703 1.00 93.06 154 LEU A C 1
ATOM 1242 O O . LEU A 1 154 ? 6.957 -1.075 -21.250 1.00 93.06 154 LEU A O 1
ATOM 1246 N N . VAL A 1 155 ? 4.747 -0.722 -21.399 1.00 93.69 155 VAL A N 1
ATOM 1247 C CA . VAL A 1 155 ? 4.723 -0.740 -22.873 1.00 93.69 155 VAL A CA 1
ATOM 1248 C C . VAL A 1 155 ? 5.638 0.338 -23.461 1.00 93.69 155 VAL A C 1
ATOM 1250 O O . VAL A 1 155 ? 6.374 0.071 -24.408 1.00 93.69 155 VAL A O 1
ATOM 1253 N N . ARG A 1 156 ? 5.621 1.551 -22.895 1.00 92.62 156 ARG A N 1
ATOM 1254 C CA . ARG A 1 156 ? 6.520 2.637 -23.324 1.00 92.62 156 ARG A CA 1
ATOM 1255 C C . ARG A 1 156 ? 7.984 2.297 -23.067 1.00 92.62 156 ARG A C 1
ATOM 1257 O O . ARG A 1 156 ? 8.815 2.537 -23.933 1.00 92.62 156 ARG A O 1
ATOM 1264 N N . PHE A 1 157 ? 8.291 1.713 -21.910 1.00 91.62 157 PHE A N 1
ATOM 1265 C CA . PHE A 1 157 ? 9.647 1.284 -21.578 1.00 91.62 157 PHE A CA 1
ATOM 1266 C C . PHE A 1 157 ? 10.179 0.243 -22.575 1.00 91.62 157 PHE A C 1
ATOM 1268 O O . PHE A 1 157 ? 11.310 0.367 -23.044 1.00 91.62 157 PHE A O 1
ATOM 1275 N N . ASP A 1 158 ? 9.354 -0.737 -22.949 1.00 90.31 158 ASP A N 1
ATOM 1276 C CA . ASP A 1 158 ? 9.728 -1.760 -23.930 1.00 90.31 158 ASP A CA 1
ATOM 1277 C C . ASP A 1 158 ? 9.938 -1.162 -25.333 1.00 90.31 158 ASP A C 1
ATOM 1279 O O . ASP A 1 158 ? 10.882 -1.537 -26.032 1.00 90.31 158 ASP A O 1
ATOM 1283 N N . GLN A 1 159 ? 9.107 -0.193 -25.737 1.00 90.44 159 GLN A N 1
ATOM 1284 C CA . GLN A 1 159 ? 9.270 0.546 -26.998 1.00 90.44 159 GLN A CA 1
ATOM 1285 C C . GLN A 1 159 ? 10.573 1.356 -27.020 1.00 90.44 159 GLN A C 1
ATOM 1287 O O . GLN A 1 159 ? 11.353 1.235 -27.963 1.00 90.44 159 GLN A O 1
ATOM 1292 N N . GLU A 1 160 ? 10.857 2.116 -25.959 1.00 88.38 160 GLU A N 1
ATOM 1293 C CA . GLU A 1 160 ? 12.099 2.889 -25.829 1.00 88.38 160 GLU A CA 1
ATOM 1294 C C . GLU A 1 160 ? 13.347 1.989 -25.831 1.00 88.38 160 GLU A C 1
ATOM 1296 O O . GLU A 1 160 ? 14.389 2.356 -26.381 1.00 88.38 160 GLU A O 1
ATOM 1301 N N . ALA A 1 161 ? 13.264 0.803 -25.220 1.00 88.06 161 ALA A N 1
ATOM 1302 C CA . ALA A 1 161 ? 14.344 -0.179 -25.248 1.00 88.06 161 ALA A CA 1
ATOM 1303 C C . ALA A 1 161 ? 14.567 -0.744 -26.662 1.00 88.06 161 ALA A C 1
ATOM 1305 O O . ALA A 1 161 ? 15.713 -0.921 -27.080 1.00 88.06 161 ALA A O 1
ATOM 1306 N N . ALA A 1 162 ? 13.493 -0.998 -27.413 1.00 84.50 162 ALA A N 1
ATOM 1307 C CA . ALA A 1 162 ? 13.577 -1.484 -28.788 1.00 84.50 162 ALA A CA 1
ATOM 1308 C C . ALA A 1 162 ? 14.182 -0.433 -29.736 1.00 84.50 162 ALA A C 1
ATOM 1310 O O . ALA A 1 162 ? 15.051 -0.765 -30.540 1.00 84.50 162 ALA A O 1
ATOM 1311 N N . GLU A 1 163 ? 13.784 0.835 -29.601 1.00 85.69 163 GLU A N 1
ATOM 1312 C CA . GLU A 1 163 ? 14.312 1.946 -30.404 1.00 85.69 163 GLU A CA 1
ATOM 1313 C C . GLU A 1 163 ? 15.809 2.182 -30.166 1.00 85.69 163 GLU A C 1
ATOM 1315 O O . GLU A 1 163 ? 16.561 2.374 -31.121 1.00 85.69 163 GLU A O 1
ATOM 1320 N N . LYS A 1 164 ? 16.275 2.097 -28.913 1.00 81.00 164 LYS A N 1
ATOM 1321 C CA . LYS A 1 164 ? 17.709 2.214 -28.594 1.00 81.00 164 LYS A CA 1
ATOM 1322 C C . LYS A 1 164 ? 18.538 1.090 -29.210 1.00 81.00 164 LYS A C 1
ATOM 1324 O O . LYS A 1 164 ? 19.608 1.354 -29.740 1.00 81.00 164 LYS A O 1
ATOM 1329 N N . ASN A 1 165 ? 18.030 -0.142 -29.192 1.00 72.94 165 ASN A N 1
ATOM 1330 C CA . ASN A 1 165 ? 18.722 -1.279 -29.802 1.00 72.94 165 ASN A CA 1
ATOM 1331 C C . ASN A 1 165 ? 18.719 -1.229 -31.341 1.00 72.94 165 ASN A C 1
ATOM 1333 O O . ASN A 1 165 ? 19.614 -1.790 -31.964 1.00 72.94 165 ASN A O 1
ATOM 1337 N N . ALA A 1 166 ? 17.731 -0.573 -31.957 1.00 73.00 166 ALA A N 1
ATOM 1338 C CA . ALA A 1 166 ? 17.655 -0.400 -33.408 1.00 73.00 166 ALA A CA 1
ATOM 1339 C C . ALA A 1 166 ? 18.520 0.760 -33.938 1.00 73.00 166 ALA A C 1
ATOM 1341 O O . ALA A 1 166 ? 18.844 0.770 -35.119 1.00 73.00 166 ALA A O 1
ATOM 1342 N N . GLY A 1 167 ? 18.878 1.736 -33.094 1.00 63.66 167 GLY A N 1
ATOM 1343 C CA . GLY A 1 167 ? 19.731 2.872 -33.469 1.00 63.66 167 GLY A CA 1
ATOM 1344 C C . GLY A 1 167 ? 21.242 2.601 -33.423 1.00 63.66 167 GLY A C 1
ATOM 1345 O O . GLY A 1 167 ? 21.997 3.373 -34.008 1.00 63.66 167 GLY A O 1
ATOM 1346 N N . ASP A 1 168 ? 21.671 1.528 -32.751 1.00 56.50 168 ASP A N 1
ATOM 1347 C CA . ASP A 1 168 ? 23.080 1.100 -32.635 1.00 56.50 168 ASP A CA 1
ATOM 1348 C C . ASP A 1 168 ? 23.483 0.013 -33.666 1.00 56.50 168 ASP A C 1
ATOM 1350 O O . ASP A 1 168 ? 24.620 -0.468 -33.638 1.00 56.50 168 ASP A O 1
ATOM 1354 N N . ALA A 1 169 ? 22.572 -0.383 -34.567 1.00 51.00 169 ALA A N 1
ATOM 1355 C CA . ALA A 1 169 ? 22.785 -1.370 -35.638 1.00 51.00 169 ALA A CA 1
ATOM 1356 C C . ALA A 1 169 ? 22.881 -0.706 -37.020 1.00 51.00 169 ALA A C 1
ATOM 1358 O O . ALA A 1 169 ? 23.722 -1.167 -37.828 1.00 51.00 169 ALA A O 1
#

Foldseek 3Di:
DDDDDPVVVVVVVVVVVVVVVVVVVVVVVVVVVVDDDPCPCCVVDPPVRVVVVVVVVVPPPPPPDPDDDDDDDDDDDDDDDPPPDPPPPPVPPPDDDDDCPVLLLVLLLVLCVVVVDLVCLVVSCVSSVCPVPDDSVRSSVSNVVVVVVVVVVVVVVVVVVVVVVVVVD